Protein AF-A0A6J4XEI0-F1 (afdb_monomer)

pLDDT: mean 84.44, std 18.52, range [37.34, 98.81]

Mean predicted aligned error: 11.41 Å

Secondary structure (DSSP, 8-state):
---------GGGGGGGGGPPP---HHHHHHHHHHHHHHTT-HHHHHHHHHHHHHTT--HHHHHHHHHHHHHHHHHHHHHHHHHHHHHH---TTS-------HHHHHHHHHHHHHH--

Sequence (117 aa):
MNSGKEEHNVTELQAVKDIPQIVDSKVTMLIAAGAAMAANCEPCLNRVVPDLIEAGVAEEDIRKAVEIGQFVKDKPAAIMKEAADALTGSSLSEPRDSEGCPAEALKQQAAAAQISA

Radius of gyration: 25.58 Å; Cα contacts (8 Å, |Δi|>4): 65; chains: 1; bounding box: 62×29×81 Å

Structure (mmCIF, N/CA/C/O backbone):
data_AF-A0A6J4XEI0-F1
#
_entry.id   AF-A0A6J4XEI0-F1
#
loop_
_atom_site.group_PDB
_atom_site.id
_atom_site.type_symbol
_atom_site.label_atom_id
_atom_site.label_alt_id
_atom_site.label_comp_id
_atom_site.label_asym_id
_atom_site.label_entity_id
_atom_site.label_seq_id
_atom_site.pdbx_PDB_ins_code
_atom_site.Cartn_x
_atom_site.Cartn_y
_atom_site.Cartn_z
_atom_site.occupancy
_atom_site.B_iso_or_equiv
_atom_site.auth_seq_id
_atom_site.auth_comp_id
_atom_site.auth_asym_id
_atom_site.auth_atom_id
_atom_site.pdbx_PDB_model_num
ATOM 1 N N . MET A 1 1 ? 46.535 -18.896 30.027 1.00 39.00 1 MET A N 1
ATOM 2 C CA . MET A 1 1 ? 45.773 -18.149 29.005 1.00 39.00 1 MET A CA 1
ATOM 3 C C . MET A 1 1 ? 44.295 -18.436 29.231 1.00 39.00 1 MET A C 1
ATOM 5 O O . MET A 1 1 ? 43.858 -19.541 28.949 1.00 39.00 1 MET A O 1
ATOM 9 N N . ASN A 1 2 ? 43.582 -17.493 29.856 1.00 37.34 2 ASN A N 1
ATOM 10 C CA . ASN A 1 2 ? 42.148 -17.575 30.157 1.00 37.34 2 ASN A CA 1
ATOM 11 C C . ASN A 1 2 ? 41.345 -17.004 28.982 1.00 37.34 2 ASN A C 1
ATOM 13 O O . ASN A 1 2 ? 41.463 -15.814 28.708 1.00 37.34 2 ASN A O 1
ATOM 17 N N . SER A 1 3 ? 40.495 -17.812 28.349 1.00 42.31 3 SER A N 1
ATOM 18 C CA . SER A 1 3 ? 39.363 -17.312 27.559 1.00 42.31 3 SER A CA 1
ATOM 19 C C . SER A 1 3 ? 38.127 -17.334 28.450 1.00 42.31 3 SER A C 1
ATOM 21 O O . SER A 1 3 ? 37.545 -18.393 28.683 1.00 42.31 3 SER A O 1
ATOM 23 N N . GLY A 1 4 ? 37.768 -16.169 28.993 1.00 41.31 4 GLY A N 1
ATOM 24 C CA . GLY A 1 4 ? 36.500 -15.969 29.684 1.00 41.31 4 GLY A CA 1
ATOM 25 C C . GLY A 1 4 ? 35.357 -16.058 28.681 1.00 41.31 4 GLY A C 1
ATOM 26 O O . GLY A 1 4 ? 35.377 -15.390 27.651 1.00 41.31 4 GLY A O 1
ATOM 27 N N . LYS A 1 5 ? 34.387 -16.924 28.968 1.00 46.81 5 LYS A N 1
ATOM 28 C CA . LYS A 1 5 ? 33.075 -16.892 28.329 1.00 46.81 5 LYS A CA 1
ATOM 29 C C . LYS A 1 5 ? 32.299 -15.776 29.022 1.00 46.81 5 LYS A C 1
ATOM 31 O O . LYS A 1 5 ? 32.103 -15.854 30.231 1.00 46.81 5 LYS A O 1
ATOM 36 N N . GLU A 1 6 ? 31.915 -14.740 28.287 1.00 49.31 6 GLU A N 1
ATOM 37 C CA . GLU A 1 6 ? 30.955 -13.759 28.788 1.00 49.31 6 GLU A CA 1
ATOM 38 C C . GLU A 1 6 ? 29.595 -14.451 28.909 1.00 49.31 6 GLU A C 1
ATOM 40 O O . GLU A 1 6 ? 28.907 -14.734 27.929 1.00 49.31 6 GLU A O 1
ATOM 45 N N . GLU A 1 7 ? 29.250 -14.810 30.140 1.00 45.69 7 GLU A N 1
ATOM 46 C CA . GLU A 1 7 ? 27.918 -15.254 30.513 1.00 45.69 7 GLU A CA 1
ATOM 47 C C . GLU A 1 7 ? 27.000 -14.030 30.473 1.00 45.69 7 GLU A C 1
ATOM 49 O O . GLU A 1 7 ? 27.028 -13.177 31.360 1.00 45.69 7 GLU A O 1
ATOM 54 N N . HIS A 1 8 ? 26.199 -13.919 29.413 1.00 50.75 8 HIS A N 1
ATOM 55 C CA . HIS A 1 8 ? 25.139 -12.921 29.332 1.00 50.75 8 HIS A CA 1
ATOM 56 C C . HIS A 1 8 ? 24.118 -13.208 30.443 1.00 50.75 8 HIS A C 1
ATOM 58 O O . HIS A 1 8 ? 23.343 -14.164 30.385 1.00 50.75 8 HIS A O 1
ATOM 64 N N . ASN A 1 9 ? 24.179 -12.397 31.496 1.00 46.66 9 ASN A N 1
ATOM 65 C CA . ASN A 1 9 ? 23.394 -12.541 32.708 1.00 46.66 9 ASN A CA 1
ATOM 66 C C . ASN A 1 9 ? 21.923 -12.159 32.446 1.00 46.66 9 ASN A C 1
ATOM 68 O O . ASN A 1 9 ? 21.594 -11.002 32.203 1.00 46.66 9 ASN A O 1
ATOM 72 N N . VAL A 1 10 ? 21.029 -13.146 32.534 1.00 55.09 10 VAL A N 1
ATOM 73 C CA . VAL A 1 10 ? 19.572 -13.054 32.292 1.00 55.09 10 VAL A CA 1
ATOM 74 C C . VAL A 1 10 ? 18.846 -12.117 33.284 1.00 55.09 10 VAL A C 1
ATOM 76 O O . VAL A 1 10 ? 17.673 -11.794 33.100 1.00 55.09 10 VAL A O 1
ATOM 79 N N . THR A 1 11 ? 19.529 -11.628 34.322 1.00 56.25 11 THR A N 1
ATOM 80 C CA . THR A 1 11 ? 18.942 -10.793 35.387 1.00 56.25 11 THR A CA 1
ATOM 81 C C . THR A 1 11 ? 18.500 -9.397 34.903 1.00 56.25 11 THR A C 1
ATOM 83 O O . THR A 1 11 ? 17.633 -8.783 35.518 1.00 56.25 11 THR A O 1
ATOM 86 N N . GLU A 1 12 ? 18.993 -8.910 33.758 1.00 55.47 12 GLU A N 1
ATOM 87 C CA . GLU A 1 12 ? 18.620 -7.592 33.208 1.00 55.47 12 GLU A CA 1
ATOM 88 C C . GLU A 1 12 ? 17.241 -7.579 32.502 1.00 55.47 12 GLU A C 1
ATOM 90 O O . GLU A 1 12 ? 16.617 -6.528 32.361 1.00 55.47 12 GLU A O 1
ATOM 95 N N . LEU A 1 13 ? 16.676 -8.750 32.158 1.00 53.47 13 LEU A N 1
ATOM 96 C CA . LEU A 1 13 ? 15.332 -8.863 31.554 1.00 53.47 13 LEU A CA 1
ATOM 97 C C . LEU A 1 13 ? 14.177 -8.533 32.516 1.00 53.47 13 LEU A C 1
ATOM 99 O O . LEU A 1 13 ? 13.030 -8.399 32.089 1.00 53.47 13 LEU A O 1
ATOM 103 N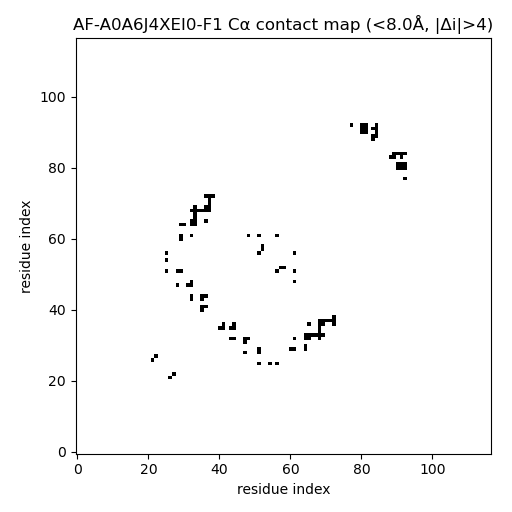 N . GLN A 1 14 ? 14.433 -8.435 33.819 1.00 53.72 14 GLN A N 1
ATOM 104 C CA . GLN A 1 14 ? 13.373 -8.217 34.807 1.00 53.72 14 GLN A CA 1
ATOM 105 C C . GLN A 1 14 ? 13.015 -6.733 34.998 1.00 53.72 14 GLN A C 1
ATOM 107 O O . GLN A 1 14 ? 11.965 -6.449 35.568 1.00 53.72 14 GLN A O 1
ATOM 112 N N . ALA A 1 15 ? 13.812 -5.806 34.448 1.00 54.34 15 ALA A N 1
ATOM 113 C CA . ALA A 1 15 ? 13.548 -4.361 34.456 1.00 54.34 15 ALA A CA 1
ATOM 114 C C . ALA A 1 15 ? 12.624 -3.883 33.312 1.00 54.34 15 ALA A C 1
ATOM 116 O O . ALA A 1 15 ? 12.239 -2.720 33.265 1.00 54.34 15 ALA A O 1
ATOM 117 N N . VAL A 1 16 ? 12.238 -4.772 32.390 1.00 58.81 16 VAL A N 1
ATOM 118 C CA . VAL A 1 16 ? 11.434 -4.432 31.196 1.00 58.81 16 VAL A CA 1
ATOM 119 C C . VAL A 1 16 ? 9.919 -4.476 31.467 1.00 58.81 16 VAL A C 1
ATOM 121 O O . VAL A 1 16 ? 9.115 -4.200 30.581 1.00 58.81 16 VAL A O 1
ATOM 124 N N . LYS A 1 17 ? 9.502 -4.836 32.690 1.00 60.44 17 LYS A N 1
ATOM 125 C CA . LYS A 1 17 ? 8.085 -5.041 33.040 1.00 60.44 17 LYS A CA 1
ATOM 126 C C . LYS A 1 17 ? 7.256 -3.754 33.141 1.00 60.44 17 LYS A C 1
ATOM 128 O O . LYS A 1 17 ? 6.035 -3.853 33.108 1.00 60.44 17 LYS A O 1
ATOM 133 N N . ASP A 1 18 ? 7.899 -2.586 33.176 1.00 74.31 18 ASP A N 1
ATOM 134 C CA . ASP A 1 18 ? 7.230 -1.294 33.391 1.00 74.31 18 ASP A CA 1
ATOM 135 C C .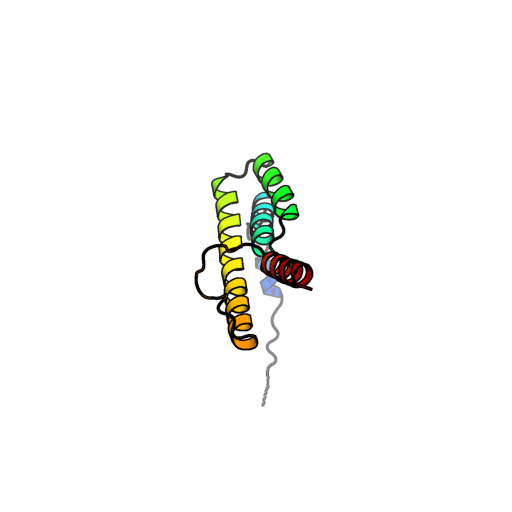 ASP A 1 18 ? 7.177 -0.397 32.134 1.00 74.31 18 ASP A C 1
ATOM 137 O O . ASP A 1 18 ? 6.852 0.787 32.227 1.00 74.31 18 ASP A O 1
ATOM 141 N N . ILE A 1 19 ? 7.477 -0.928 30.938 1.00 80.75 19 ILE A N 1
ATOM 142 C CA . ILE A 1 19 ? 7.377 -0.160 29.684 1.00 80.75 19 ILE A CA 1
ATOM 143 C C . ILE A 1 19 ? 5.939 -0.241 29.140 1.00 80.75 19 ILE A C 1
ATOM 145 O O . ILE A 1 19 ? 5.472 -1.343 28.830 1.00 80.75 19 ILE A O 1
ATOM 149 N N . PRO A 1 20 ? 5.231 0.894 28.971 1.00 82.25 20 PRO A N 1
ATOM 150 C CA . PRO A 1 20 ? 3.882 0.887 28.423 1.00 82.25 20 PRO A CA 1
ATOM 151 C C . PRO A 1 20 ? 3.887 0.357 26.984 1.00 82.25 20 PRO A C 1
ATOM 153 O O . PRO A 1 20 ? 4.680 0.783 26.143 1.00 82.25 20 PRO A O 1
ATOM 156 N N . GLN A 1 21 ? 2.987 -0.583 26.700 1.00 86.44 21 GLN A N 1
ATOM 157 C CA . GLN A 1 21 ? 2.790 -1.103 25.350 1.00 86.44 21 GLN A CA 1
ATOM 158 C C . GLN A 1 21 ? 2.143 -0.028 24.472 1.00 86.44 21 GLN A C 1
ATOM 160 O O . GLN A 1 21 ? 1.055 0.450 24.777 1.00 86.44 21 GLN A O 1
ATOM 165 N N . ILE A 1 22 ? 2.818 0.334 23.379 1.00 93.12 22 ILE A N 1
ATOM 166 C CA . ILE A 1 22 ? 2.313 1.300 22.389 1.00 93.12 22 ILE A CA 1
ATOM 167 C C . ILE A 1 22 ? 1.402 0.603 21.371 1.00 93.12 22 ILE A C 1
ATOM 169 O O . ILE A 1 22 ? 0.456 1.200 20.869 1.00 93.12 22 ILE A O 1
ATOM 173 N N . VAL A 1 23 ? 1.676 -0.667 21.059 1.00 95.25 23 VAL A N 1
ATOM 174 C CA . VAL A 1 23 ? 0.897 -1.446 20.089 1.00 95.25 23 VAL A CA 1
ATOM 175 C C . VAL A 1 23 ? -0.351 -2.004 20.769 1.00 95.25 23 VAL A C 1
ATOM 177 O O . VAL A 1 23 ? -0.396 -3.156 21.194 1.00 95.25 23 VAL A O 1
ATOM 180 N N . ASP A 1 24 ? -1.360 -1.150 20.900 1.00 93.62 24 ASP A N 1
ATOM 181 C CA . ASP A 1 24 ? -2.700 -1.530 21.335 1.00 93.62 24 ASP A CA 1
ATOM 182 C C . ASP A 1 24 ? -3.566 -2.021 20.157 1.00 93.62 24 ASP A C 1
ATOM 184 O O . ASP A 1 24 ? -3.089 -2.218 19.036 1.00 93.62 24 ASP A O 1
ATOM 188 N N . SER A 1 25 ? -4.862 -2.242 20.394 1.00 94.75 25 SER A N 1
ATOM 189 C CA . SER A 1 25 ? -5.790 -2.713 19.359 1.00 94.75 25 SER A CA 1
ATOM 190 C C . SER A 1 25 ? -5.895 -1.760 18.160 1.00 94.75 25 SER A C 1
ATOM 192 O O . SER A 1 25 ? -5.875 -2.227 17.020 1.00 94.75 25 SER A O 1
ATOM 194 N N . LYS A 1 26 ? -5.965 -0.441 18.386 1.00 95.88 26 LYS A N 1
ATOM 195 C CA . LYS A 1 26 ? -6.085 0.551 17.307 1.00 95.88 26 LYS A CA 1
ATOM 196 C C . LYS A 1 26 ? -4.786 0.640 16.518 1.00 95.88 26 LYS A C 1
ATOM 198 O O . LYS A 1 26 ? -4.813 0.606 15.289 1.00 95.88 26 LYS A O 1
ATOM 203 N N . VAL A 1 27 ? -3.650 0.657 17.214 1.00 97.50 27 VAL A N 1
ATOM 204 C CA . VAL A 1 27 ? -2.325 0.649 16.580 1.00 97.50 27 VAL A CA 1
ATOM 205 C C . VAL A 1 27 ? -2.106 -0.640 15.781 1.00 97.50 27 VAL A C 1
ATOM 207 O O . VAL A 1 27 ? -1.609 -0.588 14.659 1.00 97.50 27 VAL A O 1
ATOM 210 N N . THR A 1 28 ? -2.556 -1.789 16.290 1.00 97.50 28 THR A N 1
ATOM 211 C CA . THR A 1 28 ? -2.501 -3.070 15.565 1.00 97.50 28 THR A CA 1
ATOM 212 C C . THR A 1 28 ? -3.300 -3.019 14.262 1.00 97.50 28 THR A C 1
ATOM 214 O O . THR A 1 28 ? -2.821 -3.482 13.227 1.00 97.50 28 THR A O 1
ATOM 217 N N . MET A 1 29 ? -4.499 -2.432 14.277 1.00 97.62 29 MET A N 1
ATOM 218 C CA . MET A 1 29 ? -5.315 -2.292 13.067 1.00 97.62 29 MET A CA 1
ATOM 219 C C . MET A 1 29 ? -4.704 -1.307 12.059 1.00 97.62 29 MET A C 1
ATOM 221 O O . MET A 1 29 ? -4.724 -1.581 10.860 1.00 97.62 29 MET A O 1
ATOM 225 N N . LEU A 1 30 ? -4.091 -0.210 12.517 1.00 98.62 30 LEU A N 1
ATOM 226 C CA . LEU A 1 30 ? -3.349 0.709 11.644 1.00 98.62 30 LEU A CA 1
ATOM 227 C C . LEU A 1 30 ? -2.155 0.009 10.977 1.00 98.62 30 LEU A C 1
ATOM 229 O O . LEU A 1 30 ? -1.960 0.138 9.767 1.00 98.62 30 LEU A O 1
ATOM 233 N N . ILE A 1 31 ? -1.403 -0.799 11.734 1.00 98.44 31 ILE A N 1
ATOM 234 C CA . ILE A 1 31 ? -0.334 -1.649 11.188 1.00 98.44 31 ILE A CA 1
ATOM 235 C C . ILE A 1 31 ? -0.902 -2.604 10.131 1.00 98.44 31 ILE A C 1
ATOM 237 O O . ILE A 1 31 ? -0.316 -2.747 9.058 1.00 98.44 31 ILE A O 1
ATOM 241 N N . ALA A 1 32 ? -2.057 -3.223 10.393 1.00 98.38 32 ALA A N 1
ATOM 242 C CA . ALA A 1 32 ? -2.704 -4.129 9.450 1.00 98.38 32 ALA A CA 1
ATOM 243 C C . ALA A 1 32 ? -3.140 -3.423 8.152 1.00 98.38 32 ALA A C 1
ATOM 245 O O . ALA A 1 32 ? -2.950 -3.985 7.075 1.00 98.38 32 ALA A O 1
ATOM 246 N N . ALA A 1 33 ? -3.657 -2.192 8.222 1.00 98.69 33 ALA A N 1
ATOM 247 C CA . ALA A 1 33 ? -4.012 -1.406 7.038 1.00 98.69 33 ALA A CA 1
ATOM 248 C C . ALA A 1 33 ? -2.779 -1.069 6.181 1.00 98.69 33 ALA A C 1
ATOM 250 O O . ALA A 1 33 ? -2.786 -1.286 4.966 1.00 98.69 33 ALA A O 1
ATOM 251 N N . GLY A 1 34 ? -1.689 -0.613 6.810 1.00 98.69 34 GLY A N 1
ATOM 252 C CA . GLY A 1 34 ? -0.426 -0.350 6.113 1.00 98.69 34 GLY A CA 1
ATOM 253 C C . GLY A 1 34 ? 0.178 -1.613 5.490 1.00 98.69 34 GLY A C 1
ATOM 254 O O . GLY A 1 34 ? 0.592 -1.598 4.330 1.00 98.69 34 GLY A O 1
ATOM 255 N N . ALA A 1 35 ? 0.163 -2.735 6.216 1.00 98.69 35 ALA A N 1
ATOM 256 C CA . ALA A 1 35 ? 0.636 -4.025 5.715 1.00 98.69 35 ALA A CA 1
ATOM 257 C C . ALA A 1 35 ? -0.212 -4.541 4.541 1.00 98.69 35 ALA A C 1
ATOM 259 O O . ALA A 1 35 ? 0.337 -5.024 3.552 1.00 98.69 35 ALA A O 1
ATOM 260 N N . ALA A 1 36 ? -1.538 -4.397 4.615 1.00 98.62 36 ALA A N 1
ATOM 261 C CA . ALA A 1 36 ? -2.446 -4.763 3.534 1.00 98.62 36 ALA A CA 1
ATOM 262 C C . ALA A 1 36 ? -2.158 -3.961 2.256 1.00 98.62 36 ALA A C 1
ATOM 264 O O . ALA A 1 36 ? -2.115 -4.543 1.170 1.00 98.62 36 ALA A O 1
ATOM 265 N N . MET A 1 37 ? -1.892 -2.654 2.386 1.00 98.44 37 MET A N 1
ATOM 266 C CA . MET A 1 37 ? -1.480 -1.824 1.255 1.00 98.44 37 MET A CA 1
ATOM 267 C C . MET A 1 37 ? -0.126 -2.271 0.689 1.00 98.44 37 MET A C 1
ATOM 269 O O . MET A 1 37 ? -0.004 -2.491 -0.516 1.00 98.44 37 MET A O 1
ATOM 273 N N . ALA A 1 38 ? 0.876 -2.467 1.548 1.00 98.50 38 ALA A N 1
ATOM 274 C CA . ALA A 1 38 ? 2.211 -2.882 1.120 1.00 98.50 38 ALA A CA 1
ATOM 275 C C . ALA A 1 38 ? 2.207 -4.234 0.379 1.00 98.50 38 ALA A C 1
ATOM 277 O O . ALA A 1 38 ? 2.980 -4.439 -0.553 1.00 98.50 38 ALA A O 1
ATOM 278 N N . ALA A 1 39 ? 1.313 -5.144 0.775 1.00 98.00 39 ALA A N 1
ATOM 279 C CA . ALA A 1 39 ? 1.176 -6.481 0.204 1.00 98.00 39 ALA A CA 1
ATOM 280 C C . ALA A 1 39 ? 0.206 -6.569 -0.992 1.00 98.00 39 ALA A C 1
ATOM 282 O O . ALA A 1 39 ? -0.069 -7.675 -1.455 1.00 98.00 39 ALA A O 1
ATOM 283 N N . ASN A 1 40 ? -0.348 -5.449 -1.476 1.00 97.50 40 ASN A N 1
ATOM 284 C CA . ASN A 1 40 ? -1.393 -5.431 -2.510 1.00 97.50 40 ASN A CA 1
ATOM 285 C C . ASN A 1 40 ? -2.637 -6.295 -2.160 1.00 97.50 40 ASN A C 1
ATOM 287 O O . ASN A 1 40 ? -3.304 -6.815 -3.056 1.00 97.50 40 ASN A O 1
ATOM 291 N N . CYS A 1 41 ? -2.984 -6.452 -0.876 1.00 98.31 41 CYS A N 1
ATOM 292 C CA . CYS A 1 41 ? -4.144 -7.246 -0.455 1.00 98.31 41 CYS A CA 1
ATOM 293 C C . CYS A 1 41 ? -5.423 -6.390 -0.396 1.00 98.31 41 CYS A C 1
ATOM 295 O O . CYS A 1 41 ? -5.837 -5.941 0.674 1.00 98.31 41 CYS A O 1
ATOM 297 N N . GLU A 1 42 ? -6.079 -6.197 -1.542 1.00 97.88 42 GLU A N 1
ATOM 298 C CA . GLU A 1 42 ? -7.371 -5.495 -1.642 1.00 97.88 42 GLU A CA 1
ATOM 299 C C . GLU A 1 42 ? -8.445 -6.015 -0.657 1.00 97.88 42 GLU A C 1
ATOM 301 O O . GLU A 1 42 ? -8.982 -5.203 0.100 1.00 97.88 42 GLU A O 1
ATOM 306 N N . PRO A 1 43 ? -8.735 -7.333 -0.547 1.00 98.25 43 PRO A N 1
ATOM 307 C CA . PRO A 1 43 ? -9.743 -7.808 0.404 1.00 98.25 43 PRO A CA 1
ATOM 308 C C . PRO A 1 43 ? -9.353 -7.548 1.867 1.00 98.25 43 PRO A C 1
ATOM 310 O O . PRO A 1 43 ? -10.230 -7.359 2.708 1.00 98.25 43 PRO A O 1
ATOM 313 N N . CYS A 1 44 ? -8.053 -7.497 2.182 1.00 98.31 44 CYS A N 1
ATOM 314 C CA . CYS A 1 44 ? -7.589 -7.129 3.517 1.00 98.31 44 CYS A CA 1
ATOM 315 C C . CYS A 1 44 ? -7.874 -5.647 3.810 1.00 98.31 44 CYS A C 1
ATOM 317 O O . CYS A 1 44 ? -8.363 -5.333 4.892 1.00 98.31 44 CYS A O 1
ATOM 319 N N . LEU A 1 45 ? -7.617 -4.744 2.853 1.00 97.75 45 LEU A N 1
ATOM 320 C CA . LEU A 1 45 ? -7.942 -3.317 2.989 1.00 97.75 45 LEU A CA 1
ATOM 321 C C . LEU A 1 45 ? -9.451 -3.095 3.146 1.00 97.75 45 LEU A C 1
ATOM 323 O O . LEU A 1 45 ? -9.866 -2.406 4.076 1.00 97.75 45 LEU A O 1
ATOM 327 N N . ASN A 1 46 ? -10.258 -3.744 2.299 1.00 98.00 46 ASN A N 1
ATOM 328 C CA . ASN A 1 46 ? -11.723 -3.662 2.336 1.00 98.00 46 ASN A CA 1
ATOM 329 C C . ASN A 1 46 ? -12.314 -4.155 3.663 1.00 98.00 46 ASN A C 1
ATOM 331 O O . ASN A 1 46 ? -13.414 -3.753 4.028 1.00 98.00 46 ASN A O 1
ATOM 335 N N . ARG A 1 47 ? -11.592 -5.017 4.386 1.00 97.88 47 ARG A N 1
ATOM 336 C CA . ARG A 1 47 ? -11.977 -5.479 5.718 1.00 97.88 47 ARG A CA 1
ATOM 337 C C . ARG A 1 47 ? -11.479 -4.555 6.834 1.00 97.88 47 ARG A C 1
ATOM 339 O O . ARG A 1 47 ? -12.248 -4.215 7.718 1.00 97.88 47 ARG A O 1
ATOM 346 N N . VAL A 1 48 ? -10.199 -4.184 6.831 1.00 97.75 48 VAL A N 1
ATOM 347 C CA . VAL A 1 48 ? -9.568 -3.506 7.979 1.00 97.75 48 VAL A CA 1
ATOM 348 C C . VAL A 1 48 ? -9.944 -2.025 8.067 1.00 97.75 48 VAL A C 1
ATOM 350 O O . VAL A 1 48 ? -10.077 -1.498 9.168 1.00 97.75 48 VAL A O 1
ATOM 353 N N . VAL A 1 49 ? -10.121 -1.339 6.934 1.00 98.06 49 VAL A N 1
ATOM 354 C CA . VAL A 1 49 ? -10.439 0.100 6.935 1.00 98.06 49 VAL A CA 1
ATOM 355 C C . VAL A 1 49 ? -11.811 0.392 7.564 1.00 98.06 49 VAL A C 1
ATOM 357 O O . VAL A 1 49 ? -11.868 1.277 8.417 1.00 98.06 49 VAL A O 1
ATOM 360 N N . PRO A 1 50 ? -12.899 -0.338 7.243 1.00 98.19 50 PRO A N 1
ATOM 361 C CA . PRO A 1 50 ? -14.170 -0.175 7.951 1.00 98.19 50 PRO A CA 1
ATOM 362 C C . PRO A 1 50 ? -14.067 -0.442 9.458 1.00 98.19 50 PRO A C 1
ATOM 364 O O . PRO A 1 50 ? -14.561 0.371 10.236 1.00 98.19 50 PRO A O 1
ATOM 367 N N . ASP A 1 51 ? -13.366 -1.509 9.869 1.00 97.81 51 ASP A N 1
ATOM 368 C CA . ASP A 1 51 ? -13.164 -1.851 11.289 1.00 97.81 51 ASP A CA 1
ATOM 369 C C . ASP A 1 51 ? -12.455 -0.701 12.050 1.00 97.81 51 ASP A C 1
ATOM 371 O O . ASP A 1 51 ? -12.806 -0.376 13.185 1.00 97.81 51 ASP A O 1
ATOM 375 N N . LEU A 1 52 ? -11.482 -0.029 11.416 1.00 98.12 52 LEU A N 1
ATOM 376 C CA . LEU A 1 52 ? -10.794 1.147 11.971 1.00 98.12 52 LEU A CA 1
ATOM 377 C C . LEU A 1 52 ? -11.726 2.353 12.151 1.00 98.12 52 LEU A C 1
ATOM 379 O O . LEU A 1 52 ? -11.656 3.038 13.176 1.00 98.12 52 LEU A O 1
ATOM 383 N N . ILE A 1 53 ? -12.584 2.609 11.160 1.00 98.00 53 ILE A N 1
ATOM 384 C CA . ILE A 1 53 ? -13.567 3.699 11.203 1.00 98.00 53 ILE A CA 1
ATOM 385 C C . ILE A 1 53 ? -14.577 3.437 12.326 1.00 98.00 53 ILE A C 1
ATOM 387 O O . ILE A 1 53 ? -14.832 4.324 13.140 1.00 98.00 53 ILE A O 1
ATOM 391 N N . GLU A 1 54 ? -15.101 2.212 12.427 1.00 97.69 54 GLU A N 1
ATOM 392 C CA . GLU A 1 54 ? -16.035 1.809 13.487 1.00 97.69 54 GLU A CA 1
ATOM 393 C C . GLU A 1 54 ? -15.406 1.919 14.885 1.00 97.69 54 GLU A C 1
ATOM 395 O O . GLU A 1 54 ? -16.053 2.360 15.835 1.00 97.69 54 GLU A O 1
ATOM 400 N N . ALA A 1 55 ? -14.110 1.617 15.011 1.00 96.81 55 ALA A N 1
ATOM 401 C CA . ALA A 1 55 ? -13.356 1.787 16.251 1.00 96.81 55 ALA A CA 1
ATOM 402 C C . ALA A 1 55 ? -13.061 3.262 16.614 1.00 96.81 55 ALA A C 1
ATOM 404 O O . ALA A 1 55 ? -12.435 3.533 17.650 1.00 96.81 55 ALA A O 1
ATOM 405 N N . GLY A 1 56 ? -13.477 4.226 15.786 1.00 97.50 56 GLY A N 1
ATOM 406 C CA . GLY A 1 56 ? -13.255 5.654 16.001 1.00 97.50 56 GLY A CA 1
ATOM 407 C C . GLY A 1 56 ? -11.779 6.036 15.918 1.00 97.50 56 GLY A C 1
ATOM 408 O O . GLY A 1 56 ? -11.286 6.790 16.760 1.00 97.50 56 GLY A O 1
ATOM 409 N N . VAL A 1 57 ? -11.037 5.436 14.986 1.00 98.19 57 VAL A N 1
ATOM 410 C CA . VAL A 1 57 ? -9.702 5.915 14.603 1.00 98.19 57 VAL A CA 1
ATOM 411 C C . VAL A 1 57 ? -9.868 7.090 13.645 1.00 98.19 57 VAL A C 1
ATOM 413 O O . VAL A 1 57 ? -10.755 7.078 12.793 1.00 98.19 57 VAL A O 1
ATOM 416 N N . ALA A 1 58 ? -9.039 8.118 13.803 1.00 98.25 58 ALA A N 1
ATOM 417 C CA . ALA A 1 58 ? -9.123 9.307 12.974 1.00 98.25 58 ALA A CA 1
ATOM 418 C C . ALA A 1 58 ? -8.759 8.979 11.516 1.00 98.25 58 ALA A C 1
ATOM 420 O O . ALA A 1 58 ? -7.826 8.214 11.250 1.00 98.25 58 ALA A O 1
ATOM 421 N N . GLU A 1 59 ? -9.491 9.542 10.554 1.00 98.00 59 GLU A N 1
ATOM 422 C CA . GLU A 1 59 ? -9.278 9.243 9.134 1.00 98.00 59 GLU A CA 1
ATOM 423 C C . GLU A 1 59 ? -7.867 9.622 8.664 1.00 98.00 59 GLU A C 1
ATOM 425 O O . GLU A 1 59 ? -7.315 8.973 7.774 1.00 98.00 59 GLU A O 1
ATOM 430 N N . GLU A 1 60 ? -7.264 10.660 9.250 1.00 98.50 60 GLU A N 1
ATOM 431 C CA . GLU A 1 60 ? -5.880 11.050 8.989 1.00 98.50 60 GLU A CA 1
ATOM 432 C C . GLU A 1 60 ? -4.868 9.958 9.355 1.00 98.50 60 GLU A C 1
ATOM 434 O O . GLU A 1 60 ? -3.935 9.732 8.583 1.00 98.50 60 GLU A O 1
ATOM 439 N N . ASP A 1 61 ? -5.074 9.232 10.457 1.00 98.62 61 ASP A N 1
ATOM 440 C CA . ASP A 1 61 ? -4.182 8.151 10.886 1.00 98.62 61 ASP A CA 1
ATOM 441 C 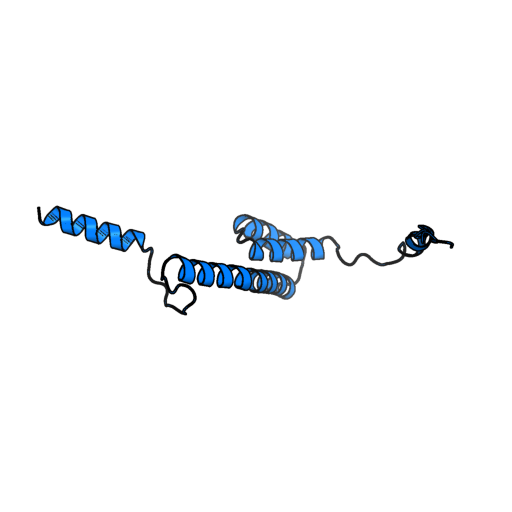C . ASP A 1 61 ? -4.308 6.946 9.951 1.00 98.62 61 ASP A C 1
ATOM 443 O O . ASP A 1 61 ? -3.304 6.361 9.535 1.00 98.62 61 ASP A O 1
ATOM 447 N N . ILE A 1 62 ? -5.542 6.612 9.552 1.00 98.62 62 ILE A N 1
ATOM 448 C CA . ILE A 1 62 ? -5.821 5.547 8.578 1.00 98.62 62 ILE A CA 1
ATOM 449 C C . ILE A 1 62 ? -5.142 5.875 7.244 1.00 98.62 62 ILE A C 1
ATOM 451 O O . ILE A 1 62 ? -4.410 5.049 6.692 1.00 98.62 62 ILE A O 1
ATOM 455 N N . ARG A 1 63 ? -5.339 7.102 6.743 1.00 98.62 63 ARG A N 1
ATOM 456 C CA . ARG A 1 63 ? -4.711 7.592 5.510 1.00 98.62 63 ARG A CA 1
ATOM 457 C C . ARG A 1 63 ? -3.195 7.503 5.604 1.00 98.62 63 ARG A C 1
ATOM 459 O O . ARG A 1 63 ? -2.561 6.979 4.691 1.00 98.62 63 ARG A O 1
ATOM 466 N N . LYS A 1 64 ? -2.619 7.937 6.728 1.00 98.81 64 LYS A N 1
ATOM 467 C CA . LYS A 1 64 ? -1.174 7.913 6.936 1.00 98.81 64 LYS A CA 1
ATOM 468 C C . LYS A 1 64 ? -0.611 6.493 6.924 1.00 98.81 64 LYS A C 1
ATOM 470 O O . LYS A 1 64 ? 0.428 6.262 6.307 1.00 98.81 64 LYS A O 1
ATOM 475 N N . ALA A 1 65 ? -1.291 5.541 7.561 1.00 98.69 65 ALA A N 1
ATOM 476 C CA . ALA A 1 65 ? -0.888 4.137 7.551 1.00 98.69 65 ALA A CA 1
ATOM 477 C C . ALA A 1 65 ? -0.876 3.551 6.128 1.00 98.69 65 ALA A C 1
ATOM 479 O O . ALA A 1 65 ? 0.083 2.880 5.740 1.00 98.69 65 ALA A O 1
ATOM 480 N N . VAL A 1 66 ? -1.903 3.851 5.328 1.00 98.56 66 VAL A N 1
ATOM 481 C CA . VAL A 1 66 ? -1.992 3.414 3.926 1.00 98.56 66 VAL A CA 1
ATOM 482 C C . VAL A 1 66 ? -0.907 4.071 3.066 1.00 98.56 66 VAL A C 1
ATOM 484 O O . VAL A 1 66 ? -0.232 3.374 2.313 1.00 98.56 66 VAL A O 1
ATOM 487 N N . GLU A 1 67 ? -0.668 5.376 3.209 1.00 98.69 67 GLU A N 1
ATOM 488 C CA . GLU A 1 67 ? 0.408 6.086 2.499 1.00 98.69 67 GLU A CA 1
ATOM 489 C C . GLU A 1 67 ? 1.791 5.490 2.793 1.00 98.69 67 GLU A C 1
ATOM 491 O O . GLU A 1 67 ? 2.595 5.308 1.879 1.00 98.69 67 GLU A O 1
ATOM 496 N N . ILE A 1 68 ? 2.065 5.137 4.054 1.00 98.69 68 ILE A N 1
ATOM 497 C CA . ILE A 1 68 ? 3.304 4.448 4.440 1.00 98.69 68 ILE A CA 1
ATOM 498 C C . ILE A 1 68 ? 3.393 3.082 3.748 1.00 98.69 68 ILE A C 1
ATOM 500 O O . ILE A 1 68 ? 4.441 2.743 3.199 1.00 98.69 68 ILE A O 1
ATOM 504 N N . GLY A 1 69 ? 2.303 2.311 3.730 1.00 98.56 69 GLY A N 1
ATOM 505 C CA . GLY A 1 69 ? 2.253 1.027 3.028 1.00 98.56 69 GLY A CA 1
ATOM 506 C C . GLY A 1 69 ? 2.529 1.159 1.527 1.00 98.56 69 GLY A C 1
ATOM 507 O O . GLY A 1 69 ? 3.308 0.387 0.969 1.00 98.56 69 GLY A O 1
ATOM 508 N N . GLN A 1 70 ? 1.953 2.176 0.883 1.00 98.44 70 GLN A N 1
ATOM 509 C CA . GLN A 1 70 ? 2.180 2.487 -0.528 1.00 98.44 70 GLN A CA 1
ATOM 510 C C . GLN A 1 70 ? 3.643 2.881 -0.790 1.00 98.44 70 GLN A C 1
ATOM 512 O O . GLN A 1 70 ? 4.269 2.320 -1.688 1.00 98.44 70 GLN A O 1
ATOM 517 N N . PHE A 1 71 ? 4.223 3.749 0.045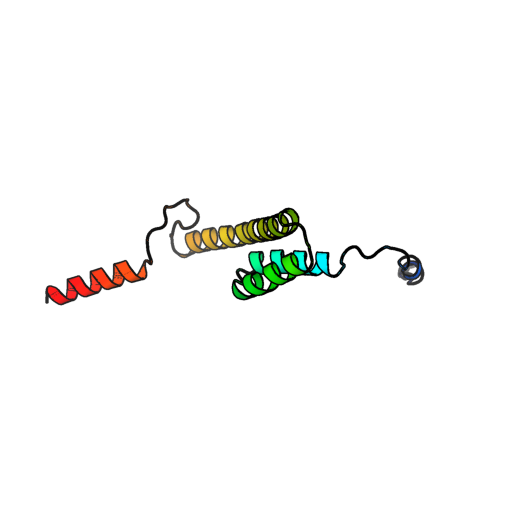 1.00 98.31 71 PHE A N 1
ATOM 518 C CA . PHE A 1 71 ? 5.641 4.115 -0.029 1.00 98.31 71 PHE A CA 1
ATOM 519 C C . PHE A 1 71 ? 6.565 2.889 0.064 1.00 98.31 71 PHE A C 1
ATOM 521 O O . PHE A 1 71 ? 7.506 2.753 -0.720 1.00 98.31 71 PHE A O 1
ATOM 528 N N . VAL A 1 72 ? 6.284 1.965 0.991 1.00 98.12 72 VAL A N 1
ATOM 529 C CA . VAL A 1 72 ? 7.062 0.724 1.143 1.00 98.12 72 VAL A CA 1
ATOM 530 C C . VAL A 1 72 ? 6.929 -0.177 -0.086 1.00 98.12 72 VAL A C 1
ATOM 532 O O . VAL A 1 72 ? 7.924 -0.756 -0.513 1.00 98.12 72 VAL A O 1
ATOM 535 N N . LYS A 1 73 ? 5.732 -0.279 -0.672 1.00 97.88 73 LYS A N 1
ATOM 536 C CA . LYS A 1 73 ? 5.444 -1.067 -1.883 1.00 97.88 73 LYS A CA 1
ATOM 537 C C . LYS A 1 73 ? 6.147 -0.535 -3.133 1.00 97.88 73 LYS A C 1
ATOM 539 O O . LYS A 1 73 ? 6.543 -1.326 -3.992 1.00 97.88 73 LYS A O 1
ATOM 544 N N . ASP A 1 74 ? 6.326 0.776 -3.251 1.00 97.00 74 ASP A N 1
ATOM 545 C CA . ASP A 1 74 ? 6.886 1.378 -4.464 1.00 97.00 74 ASP A CA 1
ATOM 546 C C . ASP A 1 74 ? 8.344 0.980 -4.713 1.00 97.00 74 ASP A C 1
ATOM 548 O O . ASP A 1 74 ? 8.744 0.763 -5.860 1.00 97.00 74 ASP A O 1
ATOM 552 N N . LYS A 1 75 ? 9.143 0.792 -3.654 1.00 95.44 75 LYS A N 1
ATOM 553 C CA . LYS A 1 75 ? 10.552 0.401 -3.800 1.00 95.44 75 LYS A CA 1
ATOM 554 C C . LYS A 1 75 ? 10.755 -0.990 -4.428 1.00 95.44 75 LYS A C 1
ATOM 556 O O . LYS A 1 75 ? 11.488 -1.067 -5.416 1.00 95.44 75 LYS A O 1
ATOM 561 N N . PRO A 1 76 ? 10.164 -2.089 -3.918 1.00 96.56 76 PRO A N 1
ATOM 562 C CA . PRO A 1 76 ? 10.282 -3.392 -4.563 1.00 96.56 76 PRO A CA 1
ATOM 563 C C . PRO A 1 76 ? 9.631 -3.406 -5.951 1.00 96.56 76 PRO A C 1
ATOM 565 O O . PRO A 1 76 ? 10.163 -4.057 -6.846 1.00 96.56 76 PRO A O 1
ATOM 568 N N . ALA A 1 77 ? 8.549 -2.651 -6.175 1.00 96.56 77 ALA A N 1
ATOM 569 C CA . ALA A 1 77 ? 7.960 -2.518 -7.507 1.00 96.56 77 ALA A CA 1
ATOM 570 C C . ALA A 1 77 ? 8.941 -1.889 -8.515 1.00 96.56 77 ALA A C 1
ATOM 572 O O . ALA A 1 77 ? 9.056 -2.378 -9.638 1.00 96.56 77 ALA A O 1
ATOM 573 N N . ALA A 1 78 ? 9.683 -0.849 -8.118 1.00 95.94 78 ALA A N 1
ATOM 574 C CA . ALA A 1 78 ? 10.722 -0.244 -8.951 1.00 95.94 78 ALA A CA 1
ATOM 575 C C . ALA A 1 78 ? 11.854 -1.234 -9.275 1.00 95.94 78 ALA A C 1
ATOM 577 O O . ALA A 1 78 ? 12.202 -1.402 -10.440 1.00 95.94 78 ALA A O 1
ATOM 578 N N . ILE A 1 79 ? 12.353 -1.964 -8.272 1.00 97.50 79 ILE A N 1
ATOM 579 C CA . ILE A 1 79 ? 13.408 -2.978 -8.460 1.00 97.50 79 ILE A CA 1
ATOM 580 C C . ILE A 1 79 ? 12.955 -4.079 -9.430 1.00 97.50 79 ILE A C 1
ATOM 582 O O . ILE A 1 79 ? 13.725 -4.514 -10.283 1.00 97.50 79 ILE A O 1
ATOM 586 N N . MET A 1 80 ? 11.700 -4.525 -9.334 1.00 97.62 80 MET A N 1
ATOM 587 C CA . MET A 1 80 ? 11.153 -5.530 -10.252 1.00 97.62 80 MET A CA 1
ATOM 588 C C . MET A 1 80 ? 11.097 -5.028 -11.696 1.00 97.62 80 MET A C 1
ATOM 590 O O . MET A 1 80 ? 11.406 -5.784 -12.615 1.00 97.62 80 MET A O 1
ATOM 594 N N . LYS A 1 81 ? 10.738 -3.757 -11.902 1.00 97.06 81 LYS A N 1
ATOM 595 C CA . LYS A 1 81 ? 10.741 -3.131 -13.231 1.00 97.06 81 LYS A CA 1
ATOM 596 C C . LYS A 1 81 ? 12.153 -3.052 -13.809 1.00 97.06 81 LYS A C 1
ATOM 598 O O . LYS A 1 81 ? 12.359 -3.473 -14.939 1.00 97.06 81 LYS A O 1
ATOM 603 N N . GLU A 1 82 ? 13.124 -2.598 -13.018 1.00 97.50 82 GLU A N 1
ATOM 604 C CA . GLU A 1 82 ? 14.540 -2.555 -13.414 1.00 97.50 82 GLU A CA 1
ATOM 605 C C . GLU A 1 82 ? 15.065 -3.950 -13.798 1.00 97.50 82 GLU A C 1
ATOM 607 O O . GLU A 1 82 ? 15.738 -4.116 -14.816 1.00 97.50 82 GLU A O 1
ATOM 612 N N . ALA A 1 83 ? 14.720 -4.977 -13.015 1.00 98.06 83 ALA A N 1
ATOM 613 C CA . ALA A 1 83 ? 15.101 -6.355 -13.307 1.00 98.06 83 ALA A CA 1
ATOM 614 C C . ALA A 1 83 ? 14.466 -6.872 -14.609 1.00 98.06 83 ALA A C 1
ATOM 616 O O . ALA A 1 83 ? 15.142 -7.520 -15.409 1.00 98.06 83 ALA A O 1
ATOM 617 N N . ALA A 1 84 ? 13.184 -6.580 -14.844 1.00 97.75 84 ALA A N 1
ATOM 618 C CA . ALA A 1 84 ? 12.500 -6.948 -16.081 1.00 97.75 84 ALA A CA 1
ATOM 619 C C . ALA A 1 84 ? 13.139 -6.279 -17.308 1.00 97.75 84 ALA A C 1
ATOM 621 O O . ALA A 1 84 ? 13.353 -6.947 -18.323 1.00 97.75 84 ALA A O 1
ATOM 622 N N . ASP A 1 85 ? 13.514 -5.005 -17.188 1.00 97.06 85 ASP A N 1
ATOM 623 C CA . ASP A 1 85 ? 14.193 -4.252 -18.246 1.00 97.06 85 ASP A CA 1
ATOM 624 C C . ASP A 1 85 ? 15.547 -4.876 -18.588 1.00 97.06 85 ASP A C 1
ATOM 626 O O . ASP A 1 85 ? 15.829 -5.144 -19.756 1.00 97.06 85 ASP A O 1
ATOM 630 N N . ALA A 1 86 ? 16.343 -5.225 -17.574 1.00 97.56 86 ALA A N 1
ATOM 631 C CA . ALA A 1 86 ? 17.631 -5.887 -17.772 1.00 97.56 86 ALA A CA 1
ATOM 632 C C . ALA A 1 86 ? 17.509 -7.283 -18.413 1.00 97.56 86 ALA A C 1
ATOM 634 O O . ALA A 1 86 ? 18.364 -7.673 -19.208 1.00 97.56 86 ALA A O 1
ATOM 635 N N . LEU A 1 87 ? 16.469 -8.049 -18.067 1.00 98.12 87 LEU A N 1
ATOM 636 C CA . LEU A 1 87 ? 16.294 -9.431 -18.531 1.00 98.12 87 LEU A CA 1
ATOM 637 C C . LEU A 1 87 ? 15.635 -9.538 -19.908 1.00 98.12 87 LEU A C 1
ATOM 639 O O . LEU A 1 87 ? 15.898 -10.493 -20.636 1.00 98.12 87 LEU A O 1
ATOM 643 N N . THR A 1 88 ? 14.749 -8.603 -20.248 1.00 97.31 88 THR A N 1
ATOM 644 C CA . THR A 1 88 ? 13.885 -8.713 -21.435 1.00 97.31 88 THR A CA 1
ATOM 645 C C . THR A 1 88 ? 14.107 -7.605 -22.460 1.00 97.31 88 THR A C 1
ATOM 647 O O . THR A 1 88 ? 13.589 -7.702 -23.571 1.00 97.31 88 THR A O 1
ATOM 650 N N . GLY A 1 89 ? 14.870 -6.562 -22.116 1.00 95.38 89 GLY A N 1
ATOM 651 C CA . GLY A 1 89 ? 15.004 -5.362 -22.942 1.00 95.38 89 GLY A CA 1
ATOM 652 C C . GLY A 1 89 ? 13.748 -4.484 -2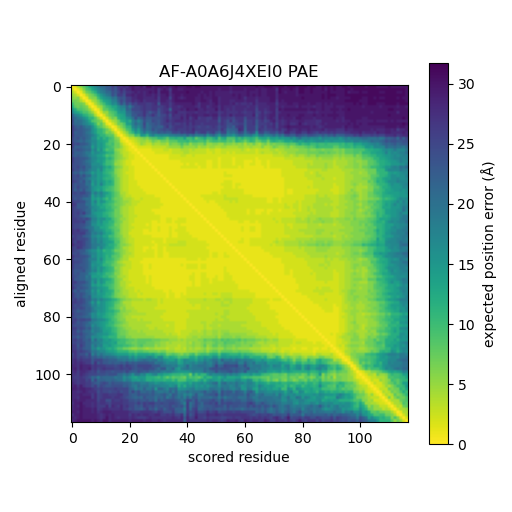2.949 1.00 95.38 89 GLY A C 1
ATOM 653 O O . GLY A 1 89 ? 13.610 -3.632 -23.826 1.00 95.38 89 GLY A O 1
ATOM 654 N N . SER A 1 90 ? 12.817 -4.693 -22.008 1.00 93.06 90 SER A N 1
ATOM 655 C CA . SER A 1 90 ? 11.697 -3.779 -21.777 1.00 93.06 90 SER A CA 1
ATOM 656 C C . SER A 1 90 ? 12.175 -2.425 -21.228 1.00 93.06 90 SER A C 1
ATOM 658 O O . SER A 1 90 ? 13.365 -2.203 -21.018 1.00 93.06 90 SER A O 1
ATOM 660 N N . SER A 1 91 ? 11.247 -1.490 -21.009 1.00 92.81 91 SER A N 1
ATOM 661 C CA . SER A 1 91 ? 11.543 -0.190 -20.366 1.00 92.81 91 SER A CA 1
ATOM 662 C C . SER A 1 91 ? 10.426 0.176 -19.367 1.00 92.81 91 SER A C 1
ATOM 664 O O . SER A 1 91 ? 9.846 1.260 -19.411 1.00 92.81 91 SER A O 1
ATOM 666 N N . LEU A 1 92 ? 10.005 -0.792 -18.554 1.00 92.12 92 LEU A N 1
ATOM 667 C CA . LEU A 1 92 ? 8.941 -0.682 -17.553 1.00 92.12 92 LEU A CA 1
ATOM 668 C C . LEU A 1 92 ? 9.301 0.276 -16.410 1.00 92.12 92 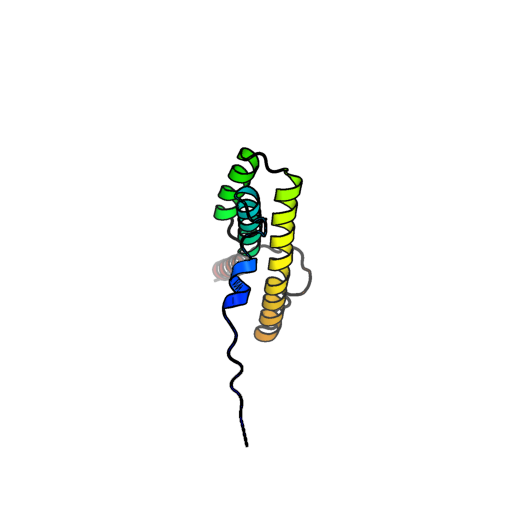LEU A C 1
ATOM 670 O O . LEU A 1 92 ? 8.405 0.732 -15.695 1.00 92.12 92 LEU A O 1
ATOM 674 N N . SER A 1 93 ? 10.593 0.543 -16.202 1.00 92.56 93 SER A N 1
ATOM 675 C CA . SER A 1 93 ? 11.088 1.531 -15.238 1.00 92.56 93 SER A CA 1
ATOM 676 C C . SER A 1 93 ? 10.875 2.979 -15.692 1.00 92.56 93 SER A C 1
ATOM 678 O O . SER A 1 93 ? 10.797 3.872 -14.848 1.00 92.56 93 SER A O 1
ATOM 680 N N . GLU A 1 94 ? 10.719 3.220 -16.996 1.00 89.31 94 GLU A N 1
ATOM 681 C CA . GLU A 1 94 ? 10.436 4.551 -17.529 1.00 89.31 94 GLU A CA 1
ATOM 682 C C . GLU A 1 94 ? 8.976 4.960 -17.259 1.00 89.31 94 GLU A C 1
ATOM 684 O O . GLU A 1 94 ? 8.074 4.116 -17.323 1.00 89.31 94 GLU A O 1
ATOM 689 N N . PRO A 1 95 ? 8.699 6.246 -16.970 1.00 80.19 95 PRO A N 1
ATOM 690 C CA . PRO A 1 95 ? 7.334 6.748 -16.879 1.00 80.19 95 PRO A CA 1
ATOM 691 C C . PRO A 1 95 ? 6.630 6.586 -18.226 1.00 80.19 95 PRO A C 1
ATOM 693 O O . PRO A 1 95 ? 7.121 7.069 -19.246 1.00 80.19 95 PRO A O 1
ATOM 696 N N . ARG A 1 96 ? 5.469 5.932 -18.236 1.00 76.25 96 ARG A N 1
ATOM 697 C CA . ARG A 1 96 ? 4.618 5.819 -19.424 1.00 76.25 96 ARG A CA 1
ATOM 698 C C . ARG A 1 96 ? 3.164 6.023 -19.039 1.00 76.25 96 ARG A C 1
ATOM 700 O O . ARG A 1 96 ? 2.763 5.641 -17.937 1.00 76.25 96 ARG A O 1
ATOM 707 N N . ASP A 1 97 ? 2.392 6.579 -19.961 1.00 73.62 97 ASP A N 1
ATOM 708 C CA . ASP A 1 97 ? 0.940 6.611 -19.841 1.00 73.62 97 ASP A CA 1
ATOM 709 C C . ASP A 1 97 ? 0.385 5.182 -19.884 1.00 73.62 97 ASP A C 1
ATOM 711 O O . ASP A 1 97 ? 0.985 4.276 -20.470 1.00 73.62 97 ASP A O 1
ATOM 715 N N . SER A 1 98 ? -0.745 4.956 -19.214 1.00 67.44 98 SER A N 1
ATOM 716 C CA . SER A 1 98 ? -1.364 3.635 -19.169 1.00 67.44 98 SER A CA 1
ATOM 717 C C . SER A 1 98 ? -1.879 3.249 -20.554 1.00 67.44 98 SER A C 1
ATOM 719 O O . SER A 1 98 ? -2.976 3.645 -20.952 1.00 67.44 98 SER A O 1
ATOM 721 N N . GLU A 1 99 ? -1.104 2.457 -21.283 1.00 64.38 99 GLU A N 1
ATOM 722 C CA . GLU A 1 99 ? -1.608 1.730 -22.439 1.00 64.38 99 GLU A CA 1
ATOM 723 C C . GLU A 1 99 ? -2.357 0.484 -21.943 1.00 64.38 99 GLU A C 1
ATOM 725 O O . GLU A 1 99 ? -2.016 -0.083 -20.901 1.00 64.38 99 GLU A O 1
ATOM 730 N N . GLY A 1 100 ? -3.441 0.111 -22.631 1.00 71.62 100 GLY A N 1
ATOM 731 C CA . GLY A 1 100 ? -4.300 -1.022 -22.264 1.00 71.62 100 GLY A CA 1
ATOM 732 C C . GLY A 1 100 ? -3.558 -2.364 -22.175 1.00 71.62 100 GLY A C 1
ATOM 733 O O . GLY A 1 100 ? -2.337 -2.444 -22.306 1.00 71.62 100 GLY A O 1
ATOM 734 N N . CYS A 1 101 ? -4.280 -3.465 -21.953 1.00 79.31 101 CYS A N 1
ATOM 735 C CA . CYS A 1 101 ? -3.624 -4.757 -21.766 1.00 79.31 101 CYS A CA 1
ATOM 736 C C . CYS A 1 101 ? -2.887 -5.176 -23.056 1.00 79.31 101 CYS A C 1
ATOM 738 O O . CYS A 1 101 ? -3.531 -5.332 -24.097 1.00 79.31 101 CYS A O 1
ATOM 740 N N . PRO A 1 102 ? -1.566 -5.457 -23.027 1.00 78.25 102 PRO A N 1
ATOM 741 C CA . PRO A 1 102 ? -0.820 -5.834 -24.235 1.00 78.25 102 PRO A CA 1
ATOM 742 C C . PRO A 1 102 ? -1.369 -7.087 -24.939 1.00 78.25 102 PRO A C 1
ATOM 744 O O . PRO A 1 102 ? -1.193 -7.270 -26.144 1.00 78.25 102 PRO A O 1
ATOM 747 N N . ALA A 1 103 ? -2.084 -7.947 -24.207 1.00 80.69 103 ALA A N 1
ATOM 748 C CA . ALA A 1 103 ? -2.747 -9.120 -24.767 1.00 80.69 103 ALA A CA 1
ATOM 749 C C . ALA A 1 103 ? -3.908 -8.769 -25.721 1.00 80.69 103 ALA A C 1
ATOM 751 O O . ALA A 1 103 ? -4.264 -9.582 -26.575 1.00 80.69 103 ALA A O 1
ATOM 752 N N . GLU A 1 104 ? -4.509 -7.585 -25.598 1.00 81.56 104 GLU A N 1
ATOM 753 C CA . GLU A 1 104 ? -5.609 -7.133 -26.458 1.00 81.56 104 GLU A CA 1
ATOM 754 C C . GLU A 1 104 ? -5.100 -6.746 -27.852 1.00 81.56 104 GLU A C 1
ATOM 756 O O . GLU A 1 104 ? -5.678 -7.173 -28.855 1.00 81.56 104 GLU A O 1
ATOM 761 N N . ALA A 1 105 ? -3.959 -6.054 -27.923 1.00 75.00 105 ALA A N 1
ATOM 762 C CA . ALA A 1 105 ? -3.301 -5.708 -29.184 1.00 75.00 105 ALA A CA 1
ATOM 763 C C . ALA A 1 105 ? -2.903 -6.960 -29.990 1.00 75.00 105 ALA A C 1
ATOM 765 O O . ALA A 1 105 ? -3.111 -7.024 -31.204 1.00 75.00 105 ALA A O 1
ATOM 766 N N . LEU A 1 106 ? -2.407 -8.001 -29.309 1.00 76.00 106 LEU A N 1
ATOM 767 C CA . LEU A 1 106 ? -2.069 -9.282 -29.940 1.00 76.00 106 LEU A CA 1
ATOM 768 C C . LEU A 1 106 ? -3.305 -10.002 -30.502 1.00 76.00 106 LEU A C 1
ATOM 770 O O . LEU A 1 106 ? -3.251 -10.553 -31.603 1.00 76.00 106 LEU A O 1
ATOM 774 N N . LYS A 1 107 ? -4.442 -9.968 -29.790 1.00 74.69 107 LYS A N 1
ATOM 775 C CA . LYS A 1 107 ? -5.706 -10.555 -30.273 1.00 74.69 107 LYS A CA 1
ATOM 776 C C . LYS A 1 107 ? -6.219 -9.856 -31.535 1.00 74.69 107 LYS A C 1
ATOM 778 O O . LYS A 1 107 ? -6.690 -10.533 -32.445 1.00 74.69 107 LYS A O 1
ATOM 783 N N . GLN A 1 108 ? -6.106 -8.531 -31.619 1.00 72.44 108 GLN A N 1
ATOM 784 C CA . GLN A 1 108 ? -6.534 -7.761 -32.795 1.00 72.44 108 GLN A CA 1
ATOM 785 C C . GLN A 1 108 ? -5.652 -8.019 -34.022 1.00 72.44 108 GLN A C 1
ATOM 787 O O . GLN A 1 108 ? -6.173 -8.165 -35.126 1.00 72.44 108 GLN A O 1
ATOM 792 N N . GLN A 1 109 ? -4.336 -8.156 -33.836 1.00 71.88 109 GLN A N 1
ATOM 793 C CA . GLN A 1 109 ? -3.420 -8.517 -34.924 1.00 71.88 109 GLN A CA 1
ATOM 794 C C . GLN A 1 109 ? -3.664 -9.945 -35.433 1.00 71.88 109 GLN A C 1
ATOM 796 O O . GLN A 1 109 ? -3.702 -10.170 -36.643 1.00 71.88 109 GLN A O 1
ATOM 801 N N . ALA A 1 110 ? -3.904 -10.901 -34.529 1.00 70.31 110 ALA A N 1
ATOM 802 C CA . ALA A 1 110 ? -4.248 -12.272 -34.902 1.00 70.31 110 ALA A CA 1
ATOM 803 C C . ALA A 1 110 ? -5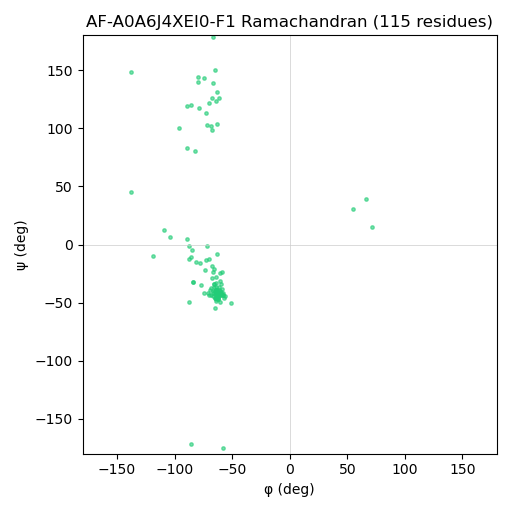.593 -12.358 -35.650 1.00 70.31 110 ALA A C 1
ATOM 805 O O . ALA A 1 110 ? -5.703 -13.096 -36.627 1.00 70.31 110 ALA A O 1
ATOM 806 N N . ALA A 1 111 ? -6.599 -11.576 -35.239 1.00 68.06 111 ALA A N 1
ATOM 807 C CA . ALA A 1 111 ? -7.892 -11.516 -35.920 1.00 68.06 111 ALA A CA 1
ATOM 808 C C . ALA A 1 111 ? -7.790 -10.892 -37.326 1.00 68.06 111 ALA A C 1
ATOM 810 O O . ALA A 1 111 ? -8.397 -11.400 -38.266 1.00 68.06 111 ALA A O 1
ATOM 811 N N . ALA A 1 112 ? -6.985 -9.839 -37.504 1.00 63.59 112 ALA A N 1
ATOM 812 C CA . ALA A 1 112 ? -6.768 -9.207 -38.809 1.00 63.59 112 ALA A CA 1
ATOM 813 C C . ALA A 1 112 ? -6.043 -10.129 -39.812 1.00 63.59 112 ALA A C 1
ATOM 815 O O . ALA A 1 112 ? -6.374 -10.141 -41.000 1.00 63.59 112 ALA A O 1
ATOM 816 N N . ALA A 1 113 ? -5.097 -10.945 -39.335 1.00 64.12 113 ALA A N 1
ATOM 817 C CA . ALA A 1 113 ? -4.393 -11.924 -40.162 1.00 64.12 113 ALA A CA 1
ATOM 818 C C . ALA A 1 113 ? -5.306 -13.063 -40.663 1.00 64.12 113 ALA A C 1
ATOM 820 O O . ALA A 1 113 ? -5.077 -13.586 -41.749 1.00 64.12 113 ALA A O 1
ATOM 821 N N . GLN A 1 114 ? -6.360 -13.419 -39.918 1.00 58.28 114 GLN A N 1
ATOM 822 C CA . GLN A 1 114 ? -7.311 -14.474 -40.304 1.00 58.28 114 GLN A CA 1
ATOM 823 C C . GLN A 1 114 ? -8.397 -14.020 -41.293 1.00 58.28 114 GLN A C 1
ATOM 825 O O . GLN A 1 114 ? -9.049 -14.863 -41.892 1.00 58.28 114 GLN A O 1
ATOM 830 N N . ILE A 1 115 ? -8.594 -12.712 -41.485 1.00 58.78 115 ILE A N 1
ATOM 831 C CA . ILE A 1 115 ? -9.568 -12.161 -42.452 1.00 58.78 115 ILE A CA 1
ATOM 832 C C . ILE A 1 115 ? -8.939 -12.003 -43.854 1.00 58.78 115 ILE A C 1
ATOM 834 O O . ILE A 1 115 ? -9.641 -11.800 -44.840 1.00 58.78 115 ILE A O 1
ATOM 838 N N . SER A 1 116 ? -7.610 -12.115 -43.948 1.00 54.06 116 SER A N 1
ATOM 839 C CA . SER A 1 116 ? -6.834 -11.928 -45.184 1.00 54.06 116 SER A CA 1
ATOM 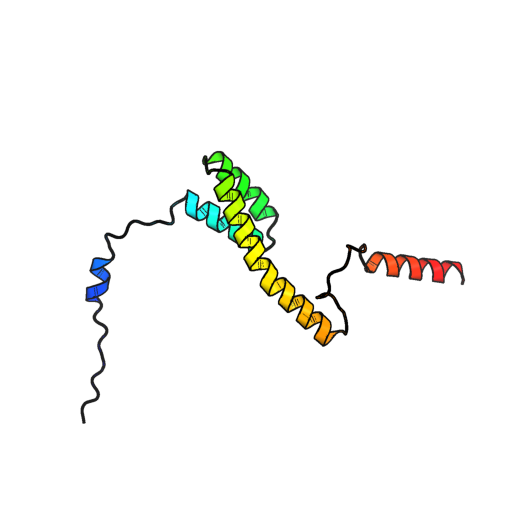840 C C . SER A 1 116 ? -6.357 -13.247 -45.821 1.00 54.06 116 SER A C 1
ATOM 842 O O . SER A 1 116 ? -5.572 -13.203 -46.769 1.00 54.06 116 SER A O 1
ATOM 844 N N . ALA A 1 117 ? -6.795 -14.395 -45.292 1.00 48.16 117 ALA A N 1
ATOM 845 C CA . ALA A 1 117 ? -6.492 -15.749 -45.767 1.00 48.16 117 ALA A CA 1
ATOM 846 C C . ALA A 1 117 ? -7.782 -16.460 -46.195 1.00 48.16 117 ALA A C 1
ATOM 848 O O . ALA A 1 117 ? -7.720 -17.225 -47.183 1.00 48.16 117 ALA A O 1
#

Nearest PDB structures (foldseek):
  3bey-assembly1_E  TM=7.169E-01  e=8.131E-02  Methanothermobacter thermautotrophicus str. Delta H
  3bey-assembly1_A  TM=6.872E-01  e=8.131E-02  Methanothermobacter thermautotrophicus str. Delta H
  1vke-assembly1_F  TM=6.195E-01  e=1.196E-01  Thermotoga maritima MSB8
  2cwq-assembly1_C-2  TM=6.548E-01  e=2.451E-01  Thermus thermophilus HB8
  2cwq-assembly1_A  TM=6.518E-01  e=4.254E-01  Thermus thermophilus HB8

Foldseek 3Di:
DDDDDPDPDPVVVVVPPPDDDPCDPLNVLLLQCLQCLLVVPPVSNVPSVVVNVVVVPDVVSSVVSNVNSPVNNVVVVLVVQVVCCVVPVDNSNDDDDDDPDPVVVVVVVVVVVVVVD

Solvent-accessible surface area (backbone atoms only — not comparable to full-atom values): 7036 Å² total; per-residue (Å²): 138,85,82,79,77,85,74,84,66,74,76,67,68,70,74,62,80,79,64,81,80,77,78,42,74,68,50,47,48,39,51,48,33,11,51,20,45,40,67,69,33,60,73,52,37,72,52,44,53,58,55,40,52,75,71,67,51,58,66,67,58,53,49,50,28,34,52,52,11,44,59,62,33,50,55,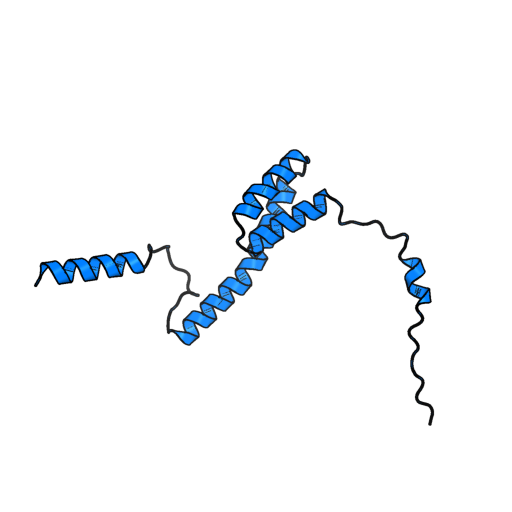61,52,50,52,52,24,50,50,46,20,75,75,69,72,52,65,70,66,53,91,70,79,90,69,76,66,72,68,56,59,53,51,53,54,54,54,56,59,64,76,76,111